Protein AF-A0A7X6F590-F1 (afdb_monomer)

InterPro domains:
  IPR016071 Staphylococcal nuclease (SNase-like), OB-fold [PF00565] (45-150)
  IPR016071 Staphylococcal nuclease (SNase-like), OB-fold [PS50830] (33-151)
  IPR016071 Staphylococcal nuclease (SNase-like), OB-fold [SM00318] (25-151)
  IPR035437 SNase-like, OB-fold superfamily [G3DSA:2.40.50.90] (25-152)
  IPR035437 SNase-like, OB-fold superfamily [SSF50199] (32-152)

Secondary structure (DSSP, 8-state):
-PPP-PPPP----------------EEEE--EESSSSEEEETTEEEEETTEEPPPTT--EE-TT--EE-HHHHHHHHHHHHHHTS--EEEEEEEE-TTSPEEEEEEETTS-BHHHHHHHTTSSEE-HHHHTTTTHHHHHHHHHTT-GGGGSB---HHHHHHHHTTS----

Nearest PDB structures (foldseek):
  4qmg-assembly2_B  TM=7.110E-01  e=1.638E-05  Homo sapiens
  4qmg-assembly5_E  TM=7.077E-01  e=1.743E-05  Homo sapiens
  7knx-assembly4_D  TM=6.301E-01  e=3.045E-05  Homo sapiens
  8jx6-assembly1_A  TM=1.586E-01  e=6.499E+00  metagenome

Organism: NCBI:txid396

Foldseek 3Di:
DDDDDDDDDDPPDDPDDDDDPDDQDKQFFAWDFPWLQWIDGPNAIEGEFQWAFAAQQFWAAAPVRDIDRLGVVSSVVLNVVCVVADDKIWGFDDADPVRHTYTFIAGPVRHTSRLVCQLQVRIPRNCVGCVCVNVVSNVNNCVVCGRRNRHGGDHNQVVVCVVVVHDGPD

Radius of gyration: 24.82 Å; Cα contacts (8 Å, |Δi|>4): 330; chains: 1; bounding box: 78×55×74 Å

Solvent-accessible surface area (backbone atoms only — not comparable to full-atom values): 9383 Å² total; per-residue (Å²): 139,88,84,83,86,80,85,80,82,84,78,81,79,78,82,75,82,77,79,77,78,83,74,72,61,70,48,73,33,70,68,45,67,78,39,34,48,30,35,31,43,92,91,42,47,32,36,44,47,33,49,46,24,40,45,66,84,37,69,28,26,38,75,85,65,48,77,43,53,49,5,47,51,18,21,51,51,51,41,57,59,52,69,78,35,68,44,33,40,26,47,51,78,50,67,47,100,83,74,28,34,27,20,54,38,27,31,60,83,66,51,46,50,53,55,48,33,16,37,49,17,33,23,43,55,32,44,92,71,34,73,50,76,36,47,68,31,35,54,52,6,50,78,64,37,22,59,59,44,34,39,48,68,74,56,41,49,45,50,55,13,64,77,65,76,46,81,62,80,110

Sequence (170 aa):
MLERFGLLPFFLISLGSTSIPAETQQLLGRASVVDGDTIEIGGRRIRLNGVDAPESWQVCQDGARKPYRCGKEAAFALDDFLSKSRPTSCKAHDTDRYGRVVADCTRADGTSVNSWLVRHGWAIDWVRYSKGAFKADQIAAKSAHAGIWRGTFELPCQARASKSKRKSAC

pLDDT: mean 91.37, std 14.18, range [43.22, 98.94]

Mean predicted aligned error: 7.77 Å

Structure (mmCIF, N/CA/C/O backbone):
data_AF-A0A7X6F590-F1
#
_entry.id   AF-A0A7X6F590-F1
#
loop_
_atom_site.group_PDB
_atom_site.id
_atom_site.type_symbol
_atom_site.label_atom_id
_atom_site.label_alt_id
_atom_site.label_comp_id
_atom_site.label_asym_id
_atom_site.label_entity_id
_atom_site.label_seq_id
_atom_site.pdbx_PDB_ins_code
_atom_site.Cartn_x
_atom_site.Cartn_y
_atom_site.Cartn_z
_atom_site.occupancy
_atom_site.B_iso_or_equiv
_atom_site.auth_seq_id
_atom_site.auth_comp_id
_atom_site.auth_asym_id
_atom_site.auth_atom_id
_atom_site.pdbx_PDB_model_num
ATOM 1 N N . MET A 1 1 ? -62.951 42.855 52.639 1.00 43.59 1 MET A N 1
ATOM 2 C CA . MET A 1 1 ? -62.440 41.485 52.431 1.00 43.59 1 MET A CA 1
ATOM 3 C C . MET A 1 1 ? -61.485 41.576 51.243 1.00 43.59 1 MET A C 1
ATOM 5 O O . MET A 1 1 ? -61.953 41.781 50.133 1.00 43.59 1 MET A O 1
ATOM 9 N N . LEU A 1 2 ? -60.173 41.677 51.503 1.00 43.22 2 LEU A N 1
ATOM 10 C CA . LEU A 1 2 ? -59.122 41.837 50.485 1.00 43.22 2 LEU A CA 1
ATOM 11 C C . LEU A 1 2 ? -58.580 40.449 50.122 1.00 43.22 2 LEU A C 1
ATOM 13 O O . LEU A 1 2 ? -57.960 39.821 50.975 1.00 43.22 2 LEU A O 1
ATOM 17 N N . GLU A 1 3 ? -58.750 40.011 48.877 1.00 44.09 3 GLU A N 1
ATOM 18 C CA . GLU A 1 3 ? -58.182 38.750 48.384 1.00 44.09 3 GLU A CA 1
ATOM 19 C C . GLU A 1 3 ? -56.917 39.038 47.558 1.00 44.09 3 GLU A C 1
ATOM 21 O O . GLU A 1 3 ? -56.929 39.795 46.586 1.00 44.09 3 GLU A O 1
ATOM 26 N N . ARG A 1 4 ? -55.791 38.476 48.011 1.00 53.31 4 ARG A N 1
ATOM 27 C CA . ARG A 1 4 ? -54.443 38.644 47.452 1.00 53.31 4 ARG A CA 1
ATOM 28 C C . ARG A 1 4 ? -54.258 37.753 46.217 1.00 53.31 4 ARG A C 1
ATOM 30 O O . ARG A 1 4 ? -54.304 36.534 46.336 1.00 53.31 4 ARG A O 1
ATOM 37 N N . PHE A 1 5 ? -53.946 38.341 45.063 1.00 55.25 5 PHE A N 1
ATOM 38 C CA . PHE A 1 5 ? -53.478 37.603 43.883 1.00 55.25 5 PHE A CA 1
ATOM 39 C C . PHE A 1 5 ? -51.982 37.272 44.017 1.00 55.25 5 PHE A C 1
ATOM 41 O O . PHE A 1 5 ? -51.133 38.162 43.980 1.00 55.25 5 PHE A O 1
ATOM 48 N N . GLY A 1 6 ? -51.660 35.989 44.196 1.00 51.25 6 GLY A N 1
ATOM 49 C CA . GLY A 1 6 ? -50.289 35.477 44.195 1.00 51.25 6 GLY A CA 1
ATOM 50 C C . GLY A 1 6 ? -49.766 35.265 42.771 1.00 51.25 6 GLY A C 1
ATOM 51 O O . GLY A 1 6 ? -50.350 34.506 42.003 1.00 51.25 6 GLY A O 1
ATOM 52 N N . LEU A 1 7 ? -48.654 35.919 42.426 1.00 56.56 7 LEU A N 1
ATOM 53 C CA . LEU A 1 7 ? -47.884 35.642 41.211 1.00 56.56 7 LEU A CA 1
ATOM 54 C C . LEU A 1 7 ? -46.995 34.407 41.431 1.00 56.56 7 LEU A C 1
ATOM 56 O O . LEU A 1 7 ? -46.085 34.438 42.258 1.00 56.56 7 LEU A O 1
ATOM 60 N N . LEU A 1 8 ? -47.237 33.335 40.674 1.00 55.53 8 LEU A N 1
ATOM 61 C CA . LEU A 1 8 ? -46.320 32.196 40.559 1.00 55.53 8 LEU A CA 1
ATOM 62 C C . LEU A 1 8 ? -45.219 32.510 39.526 1.00 55.53 8 LEU A C 1
ATOM 64 O O . LEU A 1 8 ? -45.543 32.951 38.421 1.00 55.53 8 LEU A O 1
ATOM 68 N N . PRO A 1 9 ? -43.930 32.273 39.833 1.00 56.09 9 PRO A N 1
ATOM 69 C CA . PRO A 1 9 ? -42.845 32.502 38.888 1.00 56.09 9 PRO A CA 1
ATOM 70 C C . PRO A 1 9 ? -42.811 31.391 37.830 1.00 56.09 9 PRO A C 1
ATOM 72 O O . PRO A 1 9 ? -42.681 30.208 38.143 1.00 56.09 9 PRO A O 1
ATOM 75 N N . PHE A 1 10 ? -42.909 31.784 36.560 1.00 57.25 10 PHE A N 1
ATOM 76 C CA . PHE A 1 10 ? -42.709 30.913 35.403 1.00 57.25 10 PHE A CA 1
ATOM 77 C C . PHE A 1 10 ? -41.224 30.512 35.336 1.00 57.25 10 PHE A C 1
ATOM 79 O O . PHE A 1 10 ? -40.375 31.294 34.908 1.00 57.25 10 PHE A O 1
ATOM 86 N N . PHE A 1 11 ? -40.885 29.309 35.801 1.00 57.94 11 PHE A N 1
ATOM 87 C CA . PHE A 1 11 ? -39.537 28.757 35.661 1.00 57.94 11 PHE A CA 1
ATOM 88 C C . PHE A 1 11 ? -39.339 28.309 34.204 1.00 57.94 11 PHE A C 1
ATOM 90 O O . PHE A 1 11 ? -39.862 27.281 33.776 1.00 57.94 11 PHE A O 1
ATOM 97 N N . LEU A 1 12 ? -38.611 29.107 33.420 1.00 61.91 12 LEU A N 1
ATOM 98 C CA . LEU A 1 12 ? -38.174 28.757 32.068 1.00 61.91 12 LEU A CA 1
ATOM 99 C C . LEU A 1 12 ? -37.157 27.609 32.149 1.00 61.91 12 LEU A C 1
ATOM 101 O O . LEU A 1 12 ? -35.982 27.822 32.447 1.00 61.91 12 LEU A O 1
ATOM 105 N N . ILE A 1 13 ? -37.609 26.381 31.894 1.00 63.38 13 ILE A N 1
ATOM 106 C CA . ILE A 1 13 ? -36.736 25.214 31.750 1.00 63.38 13 ILE A CA 1
ATOM 107 C C . ILE A 1 13 ? -36.017 25.342 30.401 1.00 63.38 13 ILE A C 1
ATOM 109 O O . ILE A 1 13 ? -36.590 25.092 29.343 1.00 63.38 13 ILE A O 1
ATOM 113 N N . SER A 1 14 ? -34.758 25.778 30.442 1.00 62.94 14 SER A N 1
ATOM 114 C CA . SER A 1 14 ? -33.854 25.791 29.291 1.00 62.94 14 SER A CA 1
ATOM 115 C C . SER A 1 14 ? -33.547 24.350 28.862 1.00 62.94 14 SER A C 1
ATOM 117 O O . SER A 1 14 ? -32.820 23.634 29.554 1.00 62.94 14 SER A O 1
ATOM 119 N N . LEU A 1 15 ? -34.106 23.908 27.728 1.00 63.56 15 LEU A N 1
ATOM 120 C CA . LEU A 1 15 ? -33.688 22.671 27.064 1.00 63.56 15 LEU A CA 1
ATOM 121 C C . LEU A 1 15 ? -32.303 22.888 26.439 1.00 63.56 15 LEU A C 1
ATOM 123 O O . LEU A 1 15 ? -32.172 23.321 25.293 1.00 63.56 15 LEU A O 1
ATOM 127 N N . GLY A 1 16 ? -31.256 22.588 27.204 1.00 60.91 16 GLY A N 1
ATOM 128 C CA . GLY A 1 16 ? -29.894 22.518 26.688 1.00 60.91 16 GLY A CA 1
ATOM 129 C C . GLY A 1 16 ? -29.778 21.402 25.650 1.00 60.91 16 GLY A C 1
ATOM 130 O O . GLY A 1 16 ? -29.925 20.226 25.974 1.00 60.91 16 GLY A O 1
ATOM 131 N N . SER A 1 17 ? -29.509 21.764 24.394 1.00 64.75 17 SER A N 1
ATOM 132 C CA . SER A 1 17 ? -29.173 20.804 23.339 1.00 64.75 17 SER A CA 1
ATOM 133 C C . SER A 1 17 ? -27.785 20.226 23.613 1.00 64.75 17 SER A C 1
ATOM 135 O O . SER A 1 17 ? -26.773 20.855 23.314 1.00 64.75 17 SER A O 1
ATOM 137 N N . THR A 1 18 ? -27.719 19.038 24.210 1.00 64.38 18 THR A N 1
ATOM 138 C CA . THR A 1 18 ? -26.459 18.306 24.366 1.00 64.38 18 THR A CA 1
ATOM 139 C C . THR A 1 18 ? -26.087 17.669 23.030 1.00 64.38 18 THR A C 1
ATOM 141 O O . THR A 1 18 ? -26.676 16.671 22.618 1.00 64.38 18 THR A O 1
ATOM 144 N N . SER A 1 19 ? -25.114 18.246 22.331 1.00 64.25 19 SER A N 1
ATOM 145 C CA . SER A 1 19 ? -24.506 17.635 21.149 1.00 64.25 19 SER A CA 1
ATOM 146 C C . SER A 1 19 ? -23.700 16.399 21.561 1.00 64.25 19 SER A C 1
ATOM 148 O O . SER A 1 19 ? -22.702 16.527 22.270 1.00 64.25 19 SER A O 1
ATOM 150 N N . ILE A 1 20 ? -24.129 15.211 21.124 1.00 67.62 20 ILE A N 1
ATOM 151 C CA . ILE A 1 20 ? -23.380 13.961 21.309 1.00 67.62 20 ILE A CA 1
ATOM 152 C C . ILE A 1 20 ? -22.113 14.040 20.439 1.00 67.62 20 ILE A C 1
ATOM 154 O O . ILE A 1 20 ? -22.241 14.217 19.224 1.00 67.62 20 ILE A O 1
ATOM 158 N N . PRO A 1 21 ? -20.896 13.938 21.006 1.00 59.25 21 PRO A N 1
ATOM 159 C CA . PRO A 1 21 ? -19.685 13.843 20.201 1.00 59.25 21 PRO A CA 1
ATOM 160 C C . PRO A 1 21 ? -19.755 12.635 19.261 1.00 59.25 21 PRO A C 1
ATOM 162 O O . PRO A 1 21 ? -20.057 11.519 19.681 1.00 59.25 21 PRO A O 1
ATOM 165 N N . ALA A 1 22 ? -19.476 12.866 17.977 1.00 58.81 22 ALA A N 1
ATOM 166 C CA . ALA A 1 22 ? -19.389 11.809 16.982 1.00 58.81 22 ALA A CA 1
ATOM 167 C C . ALA A 1 22 ? -18.213 10.884 17.326 1.00 58.81 22 ALA A C 1
ATOM 169 O O . ALA A 1 22 ? -17.046 11.238 17.145 1.00 58.81 22 ALA A O 1
ATOM 170 N N . GLU A 1 23 ? -18.520 9.701 17.850 1.00 58.88 23 GLU A N 1
ATOM 171 C CA . GLU A 1 23 ? -17.529 8.664 18.090 1.00 58.88 23 GLU A CA 1
ATOM 172 C C . GLU A 1 23 ? -16.934 8.239 16.743 1.00 58.88 23 GLU A C 1
ATOM 174 O O . GLU A 1 23 ? -17.648 7.866 15.807 1.00 58.88 23 GLU A O 1
ATOM 179 N N . THR A 1 24 ? -15.611 8.349 16.607 1.00 64.31 24 THR A N 1
ATOM 180 C CA . THR A 1 24 ? -14.921 7.872 15.408 1.00 64.31 24 THR A CA 1
ATOM 181 C C . THR A 1 24 ? -15.139 6.368 15.323 1.00 64.31 24 THR A C 1
ATOM 183 O O . THR A 1 24 ? -14.584 5.629 16.133 1.00 64.31 24 THR A O 1
ATOM 186 N N . GLN A 1 25 ? -15.947 5.912 14.363 1.00 76.56 25 GLN A N 1
ATOM 187 C CA . GLN A 1 25 ? -16.237 4.490 14.199 1.00 76.56 25 GLN A CA 1
ATOM 188 C C . GLN A 1 25 ? -14.935 3.719 13.951 1.00 76.56 25 GLN A C 1
ATOM 190 O O . GLN A 1 25 ? -14.367 3.772 12.858 1.00 76.56 25 GLN A O 1
ATOM 195 N N . GLN A 1 26 ? -14.464 3.002 14.972 1.00 87.81 26 GLN A N 1
ATOM 196 C CA . GLN A 1 26 ? -13.391 2.033 14.817 1.00 87.81 26 GLN A CA 1
ATOM 197 C C . GLN A 1 26 ? -13.954 0.759 14.196 1.00 87.81 26 GLN A C 1
ATOM 199 O O . GLN A 1 26 ? -14.912 0.164 14.687 1.00 87.81 26 GLN A O 1
ATOM 204 N N . LEU A 1 27 ? -13.343 0.349 13.093 1.00 95.88 27 LEU A N 1
ATOM 205 C CA . LEU A 1 27 ? -13.646 -0.891 12.398 1.00 95.88 27 LEU A CA 1
ATOM 206 C C . LEU A 1 27 ? -12.614 -1.929 12.805 1.00 95.88 27 LEU A C 1
ATOM 208 O O . LEU A 1 27 ? -11.440 -1.782 12.482 1.00 95.88 27 LEU A O 1
ATOM 212 N N . LEU A 1 28 ? -13.048 -2.970 13.507 1.00 97.38 28 LEU A N 1
ATOM 213 C CA . LEU A 1 28 ? -12.171 -4.013 14.020 1.00 97.38 28 LEU A CA 1
ATOM 214 C C . LEU A 1 28 ? -12.633 -5.376 13.516 1.00 97.38 28 LEU A C 1
ATOM 216 O O . LEU A 1 28 ? -13.802 -5.733 13.658 1.00 97.38 28 LEU A O 1
ATOM 220 N N . GLY A 1 29 ? -11.717 -6.162 12.960 1.00 97.62 29 GLY A N 1
ATOM 221 C CA . GLY A 1 29 ? -12.024 -7.542 12.611 1.00 97.62 29 GLY A CA 1
ATOM 222 C C . GLY A 1 29 ? -11.021 -8.182 11.669 1.00 97.62 29 GLY A C 1
ATOM 223 O O . GLY A 1 29 ? -9.914 -7.690 11.452 1.00 97.62 29 GLY A O 1
ATOM 224 N N . ARG A 1 30 ? -11.412 -9.328 11.111 1.00 98.00 30 ARG A N 1
ATOM 225 C CA . ARG A 1 30 ? -10.652 -9.973 10.043 1.00 98.00 30 ARG A CA 1
ATOM 226 C C . ARG A 1 30 ? -10.866 -9.191 8.750 1.00 98.00 30 ARG A C 1
ATOM 228 O O . ARG A 1 30 ? -11.988 -9.143 8.257 1.00 98.00 30 ARG A O 1
ATOM 235 N N . ALA A 1 31 ? -9.790 -8.630 8.214 1.00 98.38 31 ALA A N 1
ATOM 236 C CA . ALA A 1 31 ? -9.797 -8.019 6.896 1.00 98.38 31 ALA A CA 1
ATOM 237 C C . ALA A 1 31 ? -9.783 -9.092 5.795 1.00 98.38 31 ALA A C 1
ATOM 239 O O . ALA A 1 31 ? -9.009 -10.051 5.868 1.00 98.38 31 ALA A O 1
ATOM 240 N N . SER A 1 32 ? -10.627 -8.920 4.782 1.00 98.56 32 SER A N 1
ATOM 241 C CA . SER A 1 32 ? -10.500 -9.561 3.471 1.00 98.56 32 SER A CA 1
ATOM 242 C C . SER A 1 32 ? -10.024 -8.529 2.450 1.00 98.56 32 SER A C 1
ATOM 244 O O . SER A 1 32 ? -10.443 -7.374 2.484 1.00 98.56 32 SER A O 1
ATOM 246 N N . VAL A 1 33 ? -9.125 -8.920 1.551 1.00 98.69 33 VAL A N 1
ATOM 247 C CA . VAL A 1 33 ? -8.597 -8.011 0.525 1.00 98.69 33 VAL A CA 1
ATOM 248 C C . VAL A 1 33 ? -9.508 -8.004 -0.698 1.00 98.69 33 VAL A C 1
ATOM 250 O O . VAL A 1 33 ? -9.850 -9.061 -1.228 1.00 98.69 33 VAL A O 1
ATOM 253 N N . VAL A 1 34 ? -9.895 -6.808 -1.148 1.00 98.31 34 VAL A N 1
ATOM 254 C CA . VAL A 1 34 ? -10.685 -6.598 -2.371 1.00 98.31 34 VAL A CA 1
ATOM 255 C C . VAL A 1 34 ? -9.757 -6.275 -3.547 1.00 98.31 34 VAL A C 1
ATOM 257 O O . VAL A 1 34 ? -9.873 -6.884 -4.610 1.00 98.31 34 VAL A O 1
ATOM 260 N N . ASP A 1 35 ? -8.822 -5.344 -3.349 1.00 97.69 35 ASP A N 1
ATOM 261 C CA . ASP A 1 35 ? -7.752 -4.984 -4.288 1.00 97.69 35 ASP A CA 1
ATOM 262 C C . ASP A 1 35 ? -6.534 -4.400 -3.533 1.00 97.69 35 ASP A C 1
ATOM 264 O O . ASP A 1 35 ? -6.425 -4.552 -2.319 1.00 97.69 35 ASP A O 1
ATOM 268 N N . GLY A 1 36 ? -5.573 -3.798 -4.245 1.00 97.81 36 GLY A N 1
ATOM 269 C CA . GLY A 1 36 ? -4.285 -3.373 -3.681 1.00 97.81 36 GLY A CA 1
ATOM 270 C C . GLY A 1 36 ? -4.352 -2.270 -2.617 1.00 97.81 36 GLY A C 1
ATOM 271 O O . GLY A 1 36 ? -3.376 -2.091 -1.891 1.00 97.81 36 GLY A O 1
ATOM 272 N N . ASP A 1 37 ? -5.471 -1.548 -2.499 1.00 98.25 37 ASP A N 1
ATOM 273 C CA . ASP A 1 37 ? -5.682 -0.529 -1.462 1.00 98.25 37 ASP A CA 1
ATOM 274 C C . ASP A 1 37 ? -7.097 -0.532 -0.852 1.00 98.25 37 ASP A C 1
ATOM 276 O O . ASP A 1 37 ? -7.446 0.361 -0.073 1.00 98.25 37 ASP A O 1
ATOM 280 N N . THR A 1 38 ? -7.905 -1.552 -1.150 1.00 98.62 38 THR A N 1
ATOM 281 C CA . THR A 1 38 ? -9.244 -1.737 -0.589 1.00 98.62 38 THR A CA 1
ATOM 282 C C . THR A 1 38 ? -9.344 -3.068 0.153 1.00 98.62 38 THR A C 1
ATOM 284 O O . THR A 1 38 ? -9.088 -4.140 -0.400 1.00 98.62 38 THR A O 1
ATOM 287 N N . ILE A 1 39 ? -9.804 -3.006 1.401 1.00 98.75 39 ILE A N 1
ATOM 288 C CA . ILE A 1 39 ? -10.121 -4.169 2.239 1.00 98.75 39 ILE A CA 1
ATOM 289 C C . ILE A 1 39 ? -11.593 -4.142 2.656 1.00 98.75 39 ILE A C 1
ATOM 291 O O . ILE A 1 39 ? -12.279 -3.131 2.514 1.00 98.75 39 ILE A O 1
ATOM 295 N N . GLU A 1 40 ? -12.091 -5.242 3.199 1.00 98.56 40 GLU A N 1
ATOM 296 C CA . GLU A 1 40 ? -13.416 -5.329 3.800 1.00 98.56 40 GLU A CA 1
ATOM 297 C C . GLU A 1 40 ? -13.324 -5.911 5.213 1.00 98.56 40 GLU A C 1
ATOM 299 O O . GLU A 1 40 ? -12.612 -6.883 5.459 1.00 98.56 40 GLU A O 1
ATOM 304 N N . ILE A 1 41 ? -14.041 -5.294 6.155 1.00 98.50 41 ILE A N 1
ATOM 305 C CA . ILE A 1 41 ? -14.180 -5.771 7.535 1.00 98.50 41 ILE A CA 1
ATOM 306 C C . ILE A 1 41 ? -15.669 -5.779 7.868 1.00 98.50 41 ILE A C 1
ATOM 308 O O . ILE A 1 41 ? -16.323 -4.737 7.829 1.00 98.50 41 ILE A O 1
ATOM 312 N N . GLY A 1 42 ? -16.219 -6.957 8.177 1.00 95.56 42 GLY A N 1
ATOM 313 C CA . GLY A 1 42 ? -17.624 -7.096 8.579 1.00 95.56 42 GLY A CA 1
ATOM 314 C C . GLY A 1 42 ? -18.619 -6.560 7.540 1.00 95.56 42 GLY A C 1
ATOM 315 O O . GLY A 1 42 ? -19.558 -5.859 7.904 1.00 95.56 42 GLY A O 1
ATOM 316 N N . GLY A 1 43 ? -18.380 -6.816 6.248 1.00 95.94 43 GLY A N 1
ATOM 317 C CA . GLY A 1 43 ? -19.232 -6.343 5.149 1.00 95.94 43 GLY A CA 1
ATOM 318 C C . GLY A 1 43 ? -19.064 -4.862 4.787 1.00 95.94 43 GLY A C 1
ATOM 319 O O . GLY A 1 43 ? -19.728 -4.372 3.876 1.00 95.94 43 GLY A O 1
ATOM 320 N N . ARG A 1 44 ? -18.177 -4.126 5.469 1.00 97.50 44 ARG A N 1
ATOM 321 C CA . ARG A 1 44 ? -17.880 -2.722 5.162 1.00 97.50 44 ARG A CA 1
ATOM 322 C C . ARG A 1 44 ? -16.595 -2.617 4.357 1.00 97.50 44 ARG A C 1
ATOM 324 O O . ARG A 1 44 ? -15.525 -2.976 4.845 1.00 97.50 44 ARG A O 1
ATOM 331 N N . ARG A 1 45 ? -16.700 -2.077 3.141 1.00 98.31 45 ARG A N 1
ATOM 332 C CA . ARG A 1 45 ? -15.542 -1.772 2.292 1.00 98.31 45 ARG A CA 1
ATOM 333 C C . ARG A 1 45 ? -14.807 -0.539 2.797 1.00 98.31 45 ARG A C 1
ATOM 335 O O . ARG A 1 45 ? -15.415 0.502 3.050 1.00 98.31 45 ARG A O 1
ATOM 342 N N . ILE A 1 46 ? -13.493 -0.666 2.883 1.00 98.69 46 ILE A N 1
ATOM 343 C CA . ILE A 1 46 ? -12.571 0.329 3.406 1.00 98.69 46 ILE A CA 1
ATOM 344 C C . ILE A 1 46 ? -11.510 0.579 2.340 1.00 98.69 46 ILE A C 1
ATOM 346 O O . ILE A 1 46 ? -10.765 -0.328 1.982 1.00 98.69 46 ILE A O 1
ATOM 350 N N . ARG A 1 47 ? -11.434 1.812 1.848 1.00 98.38 47 ARG A N 1
ATOM 351 C CA . ARG A 1 47 ? -10.305 2.298 1.062 1.00 98.38 47 ARG A CA 1
ATOM 352 C C . ARG A 1 47 ? -9.243 2.836 2.011 1.00 98.38 47 ARG A C 1
ATOM 354 O O . ARG A 1 47 ? -9.528 3.690 2.854 1.00 98.38 47 ARG A O 1
ATOM 361 N N . LEU A 1 48 ? -8.016 2.369 1.844 1.00 98.56 48 LEU A N 1
ATOM 362 C CA . LEU A 1 48 ? -6.884 2.828 2.629 1.00 98.56 48 LEU A CA 1
ATOM 363 C C . LEU A 1 48 ? -6.585 4.292 2.294 1.00 98.56 48 LEU A C 1
ATOM 365 O O . LEU A 1 48 ? -6.471 4.707 1.140 1.00 98.56 48 LEU A O 1
ATOM 369 N N . ASN A 1 49 ? -6.535 5.109 3.336 1.00 98.38 49 ASN A N 1
ATOM 370 C CA . ASN A 1 49 ? -6.314 6.537 3.232 1.00 98.38 49 ASN A CA 1
ATOM 371 C C . ASN A 1 49 ? -4.893 6.874 2.742 1.00 98.38 49 ASN A C 1
ATOM 373 O O . ASN A 1 49 ? -3.910 6.251 3.142 1.00 98.38 49 ASN A O 1
ATOM 377 N N . GLY A 1 50 ? -4.786 7.896 1.889 1.00 97.69 50 GLY A N 1
ATOM 378 C CA . GLY A 1 50 ? -3.509 8.487 1.470 1.00 97.69 50 GLY A CA 1
ATOM 379 C C . GLY A 1 50 ? -2.587 7.610 0.611 1.00 97.69 50 GLY A C 1
ATOM 380 O O . GLY A 1 50 ? -1.502 8.062 0.254 1.00 97.69 50 GLY A O 1
ATOM 381 N N . VAL A 1 51 ? -2.999 6.400 0.243 1.00 98.62 51 VAL A N 1
ATOM 382 C CA . VAL A 1 51 ? -2.237 5.504 -0.637 1.00 98.62 51 VAL A CA 1
ATOM 383 C C . VAL A 1 51 ? -3.007 5.255 -1.932 1.00 98.62 51 VAL A C 1
ATOM 385 O O . VAL A 1 51 ? -4.228 5.410 -1.964 1.00 98.62 51 VAL A O 1
ATOM 388 N N . ASP A 1 52 ? -2.290 4.925 -3.002 1.00 98.25 52 ASP A N 1
ATOM 389 C CA . ASP A 1 52 ? -2.868 4.565 -4.306 1.00 98.25 52 ASP A CA 1
ATO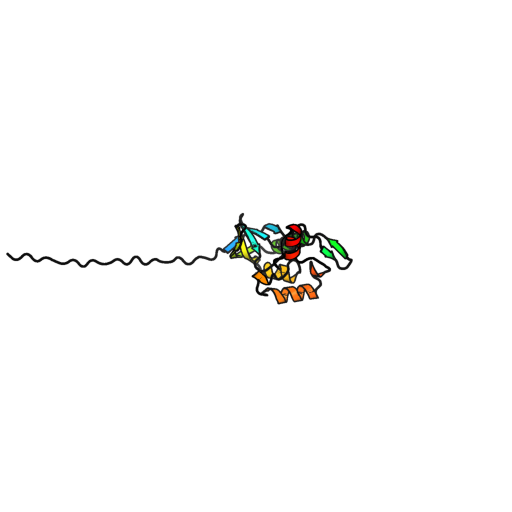M 390 C C . ASP A 1 52 ? -2.114 3.342 -4.836 1.00 98.25 52 ASP A C 1
ATOM 392 O O . ASP A 1 52 ? -0.915 3.415 -5.131 1.00 98.25 52 ASP A O 1
ATOM 396 N N . ALA A 1 53 ? -2.778 2.191 -4.874 1.00 98.56 53 ALA A N 1
ATOM 397 C CA . ALA A 1 53 ? -2.190 0.955 -5.379 1.00 98.56 53 ALA A CA 1
ATOM 398 C C . ALA A 1 53 ? -2.443 0.798 -6.886 1.00 98.56 53 ALA A C 1
ATOM 400 O O . ALA A 1 53 ? -3.421 1.330 -7.411 1.00 98.56 53 ALA A O 1
ATOM 401 N N . PRO A 1 54 ? -1.597 0.052 -7.624 1.00 98.44 54 PRO A N 1
ATOM 402 C CA . PRO A 1 54 ? -1.903 -0.291 -9.004 1.00 98.44 54 PRO A CA 1
ATOM 403 C C . PRO A 1 54 ? -3.240 -1.020 -9.094 1.00 98.44 54 PRO A C 1
ATOM 405 O O . PRO A 1 54 ? -3.530 -1.938 -8.323 1.00 98.44 54 PRO A O 1
ATOM 408 N N . GLU A 1 55 ? -4.031 -0.651 -10.090 1.00 97.19 55 GLU A N 1
ATOM 409 C CA . GLU A 1 55 ? -5.344 -1.245 -10.297 1.00 97.19 55 GLU A CA 1
ATOM 410 C C . GLU A 1 55 ? -5.227 -2.752 -10.576 1.00 97.19 55 GLU A C 1
ATOM 412 O O . GLU A 1 55 ? -4.289 -3.200 -11.233 1.00 97.19 55 GLU A O 1
ATOM 417 N N . SER A 1 56 ? -6.207 -3.563 -10.172 1.00 95.38 56 SER A N 1
ATOM 418 C CA . SER A 1 56 ? -6.164 -5.038 -10.311 1.00 95.38 56 SER A CA 1
ATOM 419 C C . SER A 1 56 ? -5.944 -5.561 -11.749 1.00 95.38 56 SER A C 1
ATOM 421 O O . SER A 1 56 ? -5.496 -6.697 -11.975 1.00 95.38 56 SER A O 1
ATOM 423 N N . TRP A 1 57 ? -6.263 -4.734 -12.744 1.00 95.62 57 TRP A N 1
ATOM 424 C CA . TRP A 1 57 ? -6.070 -4.988 -14.172 1.00 95.62 57 TRP A CA 1
ATOM 425 C C . TRP A 1 57 ? -4.761 -4.410 -14.729 1.00 95.62 57 TRP A C 1
ATOM 427 O O . TRP A 1 57 ? -4.414 -4.711 -15.869 1.00 95.62 57 TRP A O 1
ATOM 437 N N . GLN A 1 58 ? -4.051 -3.584 -13.963 1.00 97.75 58 GLN A N 1
ATOM 438 C CA . GLN A 1 58 ? -2.835 -2.911 -14.394 1.00 97.75 58 GLN A CA 1
ATOM 439 C C . GLN A 1 58 ? -1.689 -3.911 -14.580 1.00 97.75 58 GLN A C 1
ATOM 441 O O . GLN A 1 58 ? -1.480 -4.829 -13.777 1.00 97.75 58 GLN A O 1
ATOM 446 N N . VAL A 1 59 ? -0.945 -3.707 -15.666 1.00 98.06 59 VAL A N 1
ATOM 447 C CA . VAL A 1 59 ? 0.269 -4.447 -16.008 1.00 98.06 59 VAL A CA 1
ATOM 448 C C . VAL A 1 59 ? 1.445 -3.482 -15.923 1.00 98.06 59 VAL A C 1
ATOM 450 O O . VAL A 1 59 ? 1.378 -2.372 -16.444 1.00 98.06 59 VAL A O 1
ATOM 453 N N . CYS A 1 60 ? 2.510 -3.914 -15.260 1.00 98.38 60 CYS A N 1
ATOM 454 C CA . CYS A 1 60 ? 3.760 -3.178 -15.111 1.00 98.38 60 CYS A CA 1
ATOM 455 C C . CYS A 1 60 ? 4.897 -3.970 -15.768 1.00 98.38 60 CYS A C 1
ATOM 457 O O . CYS A 1 60 ? 4.710 -5.136 -16.118 1.00 98.38 60 CYS A O 1
ATOM 459 N N . GLN A 1 61 ? 6.069 -3.359 -15.926 1.00 98.56 61 GLN A N 1
ATOM 460 C CA . GLN A 1 61 ? 7.272 -4.031 -16.419 1.00 98.56 61 GLN A CA 1
ATOM 461 C C . GLN A 1 61 ? 8.302 -4.142 -15.298 1.00 98.56 61 GLN A C 1
ATOM 463 O O . GLN A 1 61 ? 8.488 -3.200 -14.531 1.00 98.56 61 GLN A O 1
ATOM 468 N N . ASP A 1 62 ? 8.945 -5.298 -15.162 1.00 97.88 62 ASP A N 1
ATOM 469 C CA . ASP A 1 62 ? 10.040 -5.484 -14.204 1.00 97.88 62 ASP A CA 1
ATOM 470 C C . ASP A 1 62 ? 11.377 -4.945 -14.749 1.00 97.88 62 ASP A C 1
ATOM 472 O O . ASP A 1 62 ? 11.437 -4.365 -15.837 1.00 97.88 62 ASP A O 1
ATOM 476 N N . GLY A 1 63 ? 12.468 -5.131 -14.000 1.00 96.12 63 GLY A N 1
ATOM 477 C CA . GLY A 1 63 ? 13.805 -4.680 -14.400 1.00 96.12 63 GLY A CA 1
ATOM 478 C C . GLY A 1 63 ? 14.330 -5.327 -15.690 1.00 96.12 63 GLY A C 1
ATOM 479 O O . GLY A 1 63 ? 15.190 -4.754 -16.353 1.00 96.12 63 GLY A O 1
ATOM 480 N N . ALA A 1 64 ? 13.779 -6.475 -16.096 1.00 97.31 64 ALA A N 1
ATOM 481 C CA . ALA A 1 64 ? 14.074 -7.136 -17.366 1.00 97.31 64 ALA A CA 1
ATOM 482 C C . ALA A 1 64 ? 13.090 -6.737 -18.486 1.00 97.31 64 ALA A C 1
ATOM 484 O O . ALA A 1 64 ? 13.114 -7.323 -19.570 1.00 97.31 64 ALA A O 1
ATOM 485 N N . ARG A 1 65 ? 12.231 -5.736 -18.244 1.00 97.06 65 ARG A N 1
ATOM 486 C CA . ARG A 1 65 ? 11.126 -5.297 -19.113 1.00 97.06 65 ARG A CA 1
ATOM 487 C C . ARG A 1 65 ? 10.058 -6.368 -19.352 1.00 97.06 65 ARG A C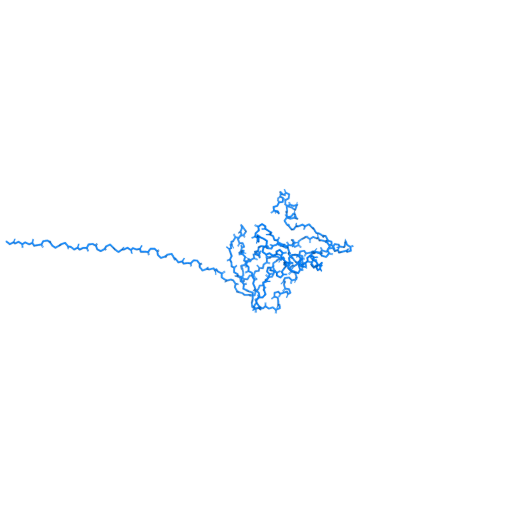 1
ATOM 489 O O . ARG A 1 65 ? 9.278 -6.266 -20.301 1.00 97.06 65 ARG A O 1
ATOM 496 N N . LYS A 1 66 ? 9.984 -7.389 -18.498 1.00 98.25 66 LYS A N 1
ATOM 497 C CA . LYS A 1 66 ? 8.959 -8.427 -18.596 1.00 98.25 66 LYS A CA 1
ATOM 498 C C . LYS A 1 66 ? 7.650 -7.919 -17.980 1.00 98.25 66 LYS A C 1
ATOM 500 O O . LYS A 1 66 ? 7.672 -7.364 -16.878 1.00 98.25 66 LYS A O 1
ATOM 505 N N . PRO A 1 67 ? 6.500 -8.101 -18.656 1.00 98.31 67 PRO A N 1
ATOM 506 C CA . PRO A 1 67 ? 5.216 -7.683 -18.116 1.00 98.31 67 PRO A CA 1
ATOM 507 C C . PRO A 1 67 ? 4.780 -8.570 -16.942 1.00 98.31 67 PRO A C 1
ATOM 509 O O . PRO A 1 67 ? 4.909 -9.795 -16.996 1.00 98.3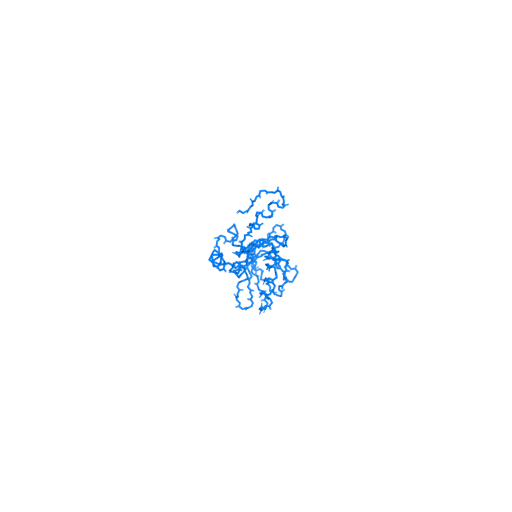1 67 PRO A O 1
ATOM 512 N N . TYR A 1 68 ? 4.194 -7.959 -15.913 1.00 98.44 68 TYR A N 1
ATOM 513 C CA . TYR A 1 68 ? 3.579 -8.654 -14.779 1.00 98.44 68 TYR A CA 1
ATOM 514 C C . TYR A 1 68 ? 2.344 -7.905 -14.257 1.00 98.44 68 TYR A C 1
ATOM 516 O O . TYR A 1 68 ? 2.186 -6.699 -14.456 1.00 98.44 68 TYR A O 1
ATOM 524 N N . ARG A 1 69 ? 1.436 -8.622 -13.581 1.00 98.00 69 ARG A N 1
ATOM 525 C CA . ARG A 1 69 ? 0.166 -8.070 -13.074 1.00 98.00 69 ARG A CA 1
ATOM 526 C C . ARG A 1 69 ? 0.364 -7.386 -11.721 1.00 98.00 69 ARG A C 1
ATOM 528 O O . ARG A 1 69 ? -0.073 -7.906 -10.697 1.00 98.00 69 ARG A O 1
ATOM 535 N N . CYS A 1 70 ? 1.005 -6.222 -11.726 1.00 98.50 70 CYS A N 1
ATOM 536 C CA . CYS A 1 70 ? 1.362 -5.483 -10.513 1.00 98.50 70 CYS A CA 1
ATOM 537 C C . CYS A 1 70 ? 0.194 -5.232 -9.553 1.00 98.50 70 CYS A C 1
ATOM 539 O O . CYS A 1 70 ? 0.375 -5.416 -8.356 1.00 98.50 70 CYS A O 1
ATOM 541 N N . GLY A 1 71 ? -1.008 -4.898 -10.035 1.00 98.25 71 GLY A N 1
ATOM 542 C CA . GLY A 1 71 ? -2.146 -4.699 -9.125 1.00 98.25 71 GLY A CA 1
ATOM 543 C C . GLY A 1 71 ? -2.639 -5.983 -8.463 1.00 98.25 71 GLY A C 1
ATOM 544 O O . GLY A 1 71 ? -3.063 -5.974 -7.311 1.00 98.25 71 GLY A O 1
ATOM 545 N N . LYS A 1 72 ? -2.526 -7.122 -9.160 1.00 98.50 72 LYS A N 1
ATOM 546 C CA . LYS A 1 72 ? -2.826 -8.435 -8.573 1.00 98.50 72 LYS A CA 1
ATOM 547 C C . LYS A 1 72 ? -1.779 -8.817 -7.524 1.00 98.50 72 LYS A C 1
ATOM 549 O O . LYS A 1 72 ? -2.140 -9.319 -6.467 1.00 98.50 72 LYS A O 1
ATOM 554 N N . GLU A 1 73 ? -0.503 -8.568 -7.807 1.00 98.75 73 GLU A N 1
ATOM 555 C CA . GLU A 1 73 ? 0.576 -8.818 -6.845 1.00 98.75 73 GLU A CA 1
ATOM 556 C C . GLU A 1 73 ? 0.473 -7.923 -5.605 1.00 98.75 73 GLU A C 1
ATOM 558 O O . G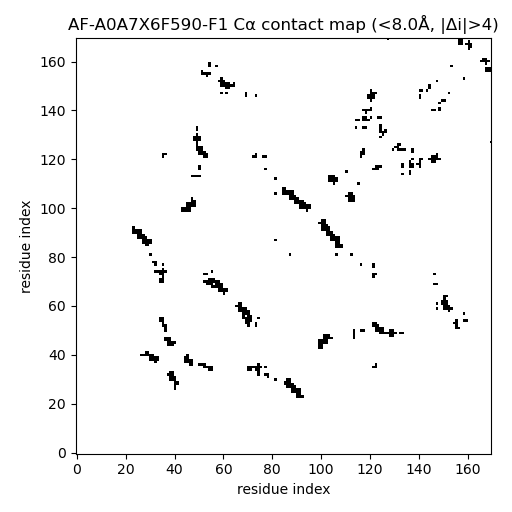LU A 1 73 ? 0.654 -8.427 -4.503 1.00 98.75 73 GLU A O 1
ATOM 563 N N . ALA A 1 74 ? 0.097 -6.648 -5.756 1.00 98.81 74 ALA A N 1
ATOM 564 C CA . ALA A 1 74 ? -0.142 -5.747 -4.627 1.00 98.81 74 ALA A CA 1
ATOM 565 C C . ALA A 1 74 ? -1.262 -6.259 -3.702 1.00 98.81 74 ALA A C 1
ATOM 567 O O . ALA A 1 74 ? -1.075 -6.321 -2.489 1.00 98.81 74 ALA A O 1
ATOM 568 N N . ALA A 1 75 ? -2.390 -6.703 -4.269 1.00 98.88 75 ALA A N 1
ATOM 569 C CA . ALA A 1 75 ? -3.475 -7.323 -3.502 1.00 98.88 75 ALA A CA 1
ATOM 570 C C . ALA A 1 75 ? -3.021 -8.594 -2.762 1.00 98.88 75 ALA A C 1
ATOM 572 O O . ALA A 1 75 ? -3.342 -8.776 -1.590 1.00 98.88 75 ALA A O 1
ATOM 573 N N . PHE A 1 76 ? -2.247 -9.467 -3.413 1.00 98.81 76 PHE A N 1
ATOM 574 C CA . PHE A 1 76 ? -1.723 -10.671 -2.760 1.00 98.81 76 PHE A CA 1
ATOM 575 C C . PHE A 1 76 ? -0.721 -10.363 -1.652 1.00 98.81 76 PHE A C 1
ATOM 577 O O . PHE A 1 76 ? -0.753 -11.008 -0.607 1.00 98.81 76 PHE A O 1
ATOM 584 N N . ALA A 1 77 ? 0.139 -9.367 -1.851 1.00 98.88 77 ALA A N 1
ATOM 585 C CA . ALA A 1 77 ? 1.068 -8.934 -0.824 1.00 98.88 77 ALA A CA 1
ATOM 586 C C . ALA A 1 77 ? 0.326 -8.358 0.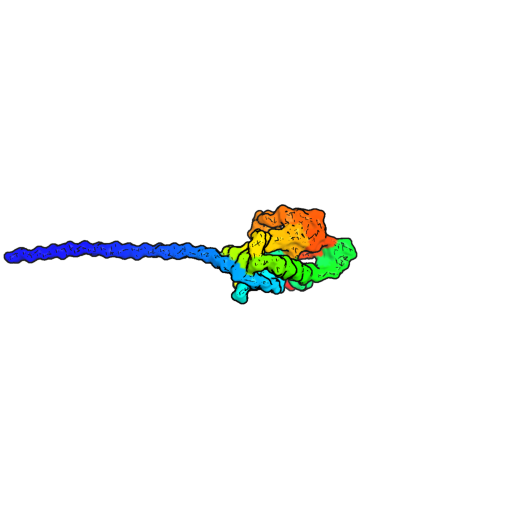392 1.00 98.88 77 ALA A C 1
ATOM 588 O O . ALA A 1 77 ? 0.683 -8.665 1.529 1.00 98.88 77 ALA A O 1
ATOM 589 N N . LEU A 1 78 ? -0.732 -7.573 0.161 1.00 98.88 78 LEU A N 1
ATOM 590 C CA . LEU A 1 78 ? -1.591 -7.055 1.223 1.00 98.88 78 LEU A CA 1
ATOM 591 C C . LEU A 1 78 ? -2.286 -8.184 1.999 1.00 98.88 78 LEU A C 1
ATOM 593 O O . LEU A 1 78 ? -2.309 -8.148 3.229 1.00 98.88 78 LEU A O 1
ATOM 597 N N . ASP A 1 79 ? -2.813 -9.196 1.306 1.00 98.88 79 ASP A N 1
ATOM 598 C CA . ASP A 1 79 ? -3.470 -10.343 1.946 1.00 98.88 79 ASP A CA 1
ATOM 599 C C . ASP A 1 79 ? -2.487 -11.142 2.812 1.00 98.88 79 ASP A C 1
ATOM 601 O O . ASP A 1 79 ? -2.759 -11.384 3.993 1.00 98.88 79 ASP A O 1
ATOM 605 N N . ASP A 1 80 ? -1.303 -11.464 2.275 1.00 98.81 80 ASP A N 1
ATOM 606 C CA . ASP A 1 80 ? -0.266 -12.165 3.035 1.00 98.81 80 ASP A CA 1
ATOM 607 C C . ASP A 1 80 ? 0.144 -11.358 4.275 1.00 98.81 80 ASP A C 1
ATOM 609 O O . ASP A 1 80 ? 0.156 -11.901 5.382 1.00 98.81 80 ASP A O 1
ATOM 613 N N . PHE A 1 81 ? 0.373 -10.050 4.130 1.00 98.81 81 PHE A N 1
ATOM 614 C CA . PHE A 1 81 ? 0.734 -9.158 5.231 1.00 98.81 81 PHE A CA 1
ATOM 615 C C . PHE A 1 81 ? -0.325 -9.109 6.339 1.00 98.81 81 PHE A C 1
ATOM 617 O O . PHE A 1 81 ? 0.011 -9.234 7.523 1.00 98.81 81 PHE A O 1
ATOM 624 N N . LEU A 1 82 ? -1.602 -8.959 5.979 1.00 98.81 82 LEU A N 1
ATOM 625 C CA . LEU A 1 82 ? -2.716 -8.937 6.933 1.00 98.81 82 LEU A CA 1
ATOM 626 C C . LEU A 1 82 ? -2.956 -10.312 7.571 1.00 98.81 82 LEU A C 1
ATOM 628 O O . LEU A 1 82 ? -3.451 -10.401 8.695 1.00 98.81 82 LEU A O 1
ATOM 632 N N . SER A 1 83 ? -2.590 -11.405 6.895 1.00 98.56 83 SER A N 1
ATOM 633 C CA . SER A 1 83 ? -2.713 -12.754 7.454 1.00 98.56 83 SER A CA 1
ATOM 634 C C . SER A 1 83 ? -1.770 -13.010 8.634 1.00 98.56 83 SER A C 1
ATOM 636 O O . SER A 1 83 ? -2.113 -13.809 9.506 1.00 98.56 83 SER A O 1
ATOM 638 N N . LYS A 1 84 ? -0.616 -12.324 8.694 1.00 98.62 84 LYS A N 1
ATOM 639 C CA . LYS A 1 84 ? 0.412 -12.564 9.725 1.00 98.62 84 LYS A CA 1
ATOM 640 C C . LYS A 1 84 ? 0.060 -12.013 11.106 1.00 98.62 84 LYS A C 1
ATOM 642 O O . LYS A 1 84 ? 0.632 -12.472 12.087 1.00 98.62 84 LYS A O 1
ATOM 647 N N . SER A 1 85 ? -0.838 -11.032 11.202 1.00 98.44 85 SER A N 1
ATOM 648 C CA . SER A 1 85 ? -1.226 -10.432 12.483 1.00 98.44 85 SER A CA 1
ATOM 649 C C . SER A 1 85 ? -2.649 -9.880 12.421 1.00 98.44 85 SER A C 1
ATOM 651 O O . SER A 1 85 ? -2.975 -9.063 11.560 1.00 98.44 85 SER A O 1
ATOM 653 N N . ARG A 1 86 ? -3.507 -10.360 13.329 1.00 97.06 86 ARG A N 1
ATOM 654 C CA . ARG A 1 86 ? -4.956 -10.109 13.364 1.00 97.06 86 ARG A CA 1
ATOM 655 C C . ARG A 1 86 ? -5.424 -9.796 14.792 1.00 97.06 86 ARG A C 1
ATOM 657 O O . ARG A 1 86 ? -4.809 -10.307 15.726 1.00 97.06 86 ARG A O 1
ATOM 664 N N . PRO A 1 87 ? -6.543 -9.065 14.970 1.00 97.88 87 PRO A N 1
ATOM 665 C CA . PRO A 1 87 ? -7.374 -8.433 13.934 1.00 97.88 87 PRO A CA 1
ATOM 666 C C . PRO A 1 87 ? -6.723 -7.187 13.314 1.00 97.88 87 PRO A C 1
ATOM 668 O O . PRO A 1 87 ? -5.705 -6.692 13.791 1.00 97.88 87 PRO A O 1
ATOM 671 N N . THR A 1 88 ? -7.323 -6.681 12.240 1.00 98.62 88 THR A N 1
ATOM 672 C CA . THR A 1 88 ? -7.025 -5.353 11.697 1.00 98.62 88 THR A CA 1
ATOM 673 C C . THR A 1 88 ? -7.960 -4.342 12.350 1.00 98.62 88 THR A C 1
ATOM 675 O O . THR A 1 88 ? -9.164 -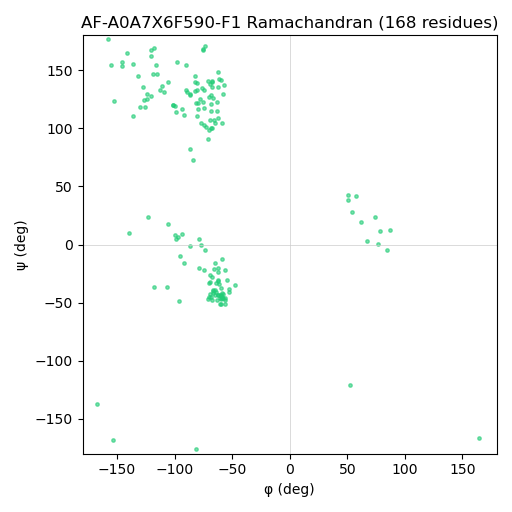4.590 12.433 1.00 98.62 88 THR A O 1
ATOM 678 N N . SER A 1 89 ? -7.408 -3.221 12.808 1.00 98.38 89 SER A N 1
ATOM 679 C CA . SER A 1 89 ? -8.154 -2.070 13.316 1.00 98.38 89 SER A CA 1
ATOM 680 C C . SER A 1 89 ? -8.038 -0.920 12.326 1.00 98.38 89 SER A C 1
ATOM 682 O O . SER A 1 89 ? -6.941 -0.608 11.874 1.00 98.38 89 SER A O 1
ATOM 684 N N . CYS A 1 90 ? -9.151 -0.292 11.972 1.00 98.44 90 CYS A N 1
ATOM 685 C CA . CYS A 1 90 ? -9.193 0.826 11.043 1.00 98.44 90 CYS A CA 1
ATOM 686 C C . CYS A 1 90 ? -9.916 2.011 11.677 1.00 98.44 90 CYS A C 1
ATOM 688 O O . CYS A 1 90 ? -11.071 1.908 12.098 1.00 98.44 90 CYS A O 1
ATOM 690 N N . LYS A 1 91 ? -9.236 3.157 11.709 1.00 97.69 91 LYS A N 1
ATOM 691 C CA . LYS A 1 91 ? -9.792 4.431 12.159 1.00 97.69 91 LYS A CA 1
ATOM 692 C C . LYS A 1 91 ? -10.372 5.172 10.958 1.00 97.69 91 LYS A C 1
ATOM 694 O O . LYS A 1 91 ? -9.625 5.603 10.081 1.00 97.69 91 LYS A O 1
ATOM 699 N N . ALA A 1 92 ? -11.696 5.299 10.922 1.00 96.88 92 ALA A N 1
ATOM 700 C CA . ALA A 1 92 ? -12.394 6.010 9.858 1.00 96.88 92 ALA A CA 1
ATOM 701 C C . ALA A 1 92 ? -12.109 7.521 9.899 1.00 96.88 92 ALA A C 1
ATOM 703 O O . ALA A 1 92 ? -12.101 8.128 10.969 1.00 96.88 92 ALA A O 1
ATOM 704 N N . HIS A 1 93 ? -11.927 8.115 8.721 1.00 93.19 93 HIS A N 1
ATOM 705 C CA . HIS A 1 93 ? -11.732 9.557 8.525 1.00 93.19 93 HIS A CA 1
ATOM 706 C C . HIS A 1 93 ? -12.837 10.185 7.689 1.00 93.19 93 HIS A C 1
ATOM 708 O O . HIS A 1 93 ? -13.215 11.326 7.929 1.00 93.19 93 HIS A O 1
ATOM 714 N N . ASP A 1 94 ? -13.326 9.452 6.690 1.00 94.56 94 ASP A N 1
ATOM 715 C CA . ASP A 1 94 ? -14.291 9.953 5.716 1.00 94.56 94 ASP A CA 1
ATOM 716 C C . ASP A 1 94 ? -15.049 8.787 5.060 1.00 94.56 94 ASP A C 1
ATOM 718 O O . ASP A 1 94 ? -14.765 7.611 5.308 1.00 94.56 94 ASP A O 1
ATOM 722 N N . THR A 1 95 ? -16.003 9.102 4.193 1.00 95.69 95 THR A N 1
ATOM 723 C CA . THR A 1 95 ? -16.642 8.163 3.270 1.00 95.69 95 THR A CA 1
ATOM 724 C C . THR A 1 95 ? -16.485 8.688 1.849 1.00 95.69 95 THR A C 1
ATOM 726 O O . THR A 1 95 ? -16.856 9.817 1.545 1.00 95.69 95 THR A O 1
ATOM 729 N N . ASP A 1 96 ? -15.920 7.879 0.952 1.00 94.12 96 ASP A N 1
ATOM 730 C CA . ASP A 1 96 ? -15.747 8.300 -0.434 1.00 94.12 96 ASP A CA 1
ATOM 731 C C . ASP A 1 96 ? -17.067 8.277 -1.221 1.00 94.12 96 ASP A C 1
ATOM 733 O O . ASP A 1 96 ? -18.075 7.716 -0.796 1.00 94.12 96 ASP A O 1
ATOM 737 N N . ARG A 1 97 ? -17.062 8.872 -2.419 1.00 93.38 97 ARG A N 1
ATOM 738 C CA . ARG A 1 97 ? -18.259 8.981 -3.274 1.00 93.38 97 ARG A CA 1
ATOM 739 C C . ARG A 1 97 ? -18.901 7.647 -3.680 1.00 93.38 97 ARG A C 1
ATOM 741 O O . ARG A 1 97 ? -19.976 7.659 -4.267 1.00 93.38 9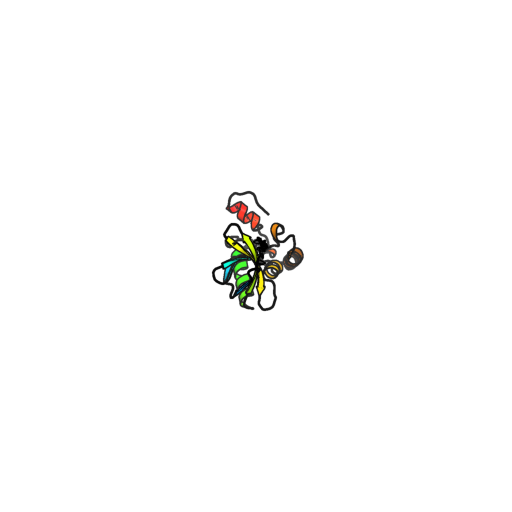7 ARG A O 1
ATOM 748 N N . TYR A 1 98 ? -18.217 6.523 -3.467 1.00 92.62 98 TYR A N 1
ATOM 749 C CA . TYR A 1 98 ? -18.722 5.182 -3.757 1.00 92.62 98 TYR A CA 1
ATOM 750 C C . TYR A 1 98 ? -19.249 4.479 -2.498 1.00 92.62 98 TYR A C 1
ATOM 752 O O . TYR A 1 98 ? -19.546 3.288 -2.548 1.00 92.62 98 TYR A O 1
ATOM 760 N N . GLY A 1 99 ? -19.340 5.190 -1.371 1.00 94.44 99 GLY A N 1
ATOM 761 C CA . GLY A 1 99 ? -19.808 4.651 -0.097 1.00 94.44 99 GLY A CA 1
ATOM 762 C C . GLY A 1 99 ? -18.765 3.814 0.646 1.00 94.44 99 GLY A C 1
ATOM 763 O O . GLY A 1 99 ? -19.120 3.129 1.603 1.00 94.44 99 GLY A O 1
ATOM 764 N N . ARG A 1 100 ? -17.487 3.832 0.233 1.00 97.62 100 ARG A N 1
ATOM 765 C CA . ARG A 1 100 ? -16.417 3.149 0.978 1.00 97.62 100 ARG A CA 1
ATOM 766 C C . ARG A 1 100 ? -15.941 4.028 2.120 1.00 97.62 100 ARG A C 1
ATOM 768 O O . ARG A 1 100 ? -15.735 5.226 1.937 1.00 97.62 100 ARG A O 1
ATOM 775 N N . VAL A 1 101 ? -15.674 3.415 3.264 1.00 98.00 101 VAL A N 1
ATOM 776 C CA . VAL A 1 101 ? -15.007 4.096 4.377 1.00 98.00 101 VAL A CA 1
ATOM 777 C C . VAL A 1 101 ? -13.573 4.416 3.965 1.00 98.00 101 VAL A C 1
ATOM 779 O O . VAL A 1 101 ? -12.895 3.568 3.398 1.00 98.00 101 VAL A O 1
ATOM 782 N N . VAL A 1 102 ? -13.094 5.620 4.250 1.00 97.94 102 VAL A N 1
ATOM 783 C CA . VAL A 1 102 ? -11.691 6.007 4.073 1.00 97.94 102 VAL A CA 1
ATOM 784 C C . VAL A 1 102 ? -11.024 5.959 5.437 1.00 97.94 102 VAL A C 1
ATOM 786 O O . VAL A 1 102 ? -11.476 6.647 6.351 1.00 97.94 102 VAL A O 1
ATOM 789 N N . ALA A 1 103 ? -9.988 5.136 5.601 1.00 98.19 103 ALA A N 1
ATOM 790 C CA . ALA A 1 103 ? -9.411 4.883 6.921 1.00 98.19 103 ALA A CA 1
ATOM 791 C C . ALA A 1 103 ? -7.895 4.668 6.905 1.00 98.19 103 ALA A C 1
ATOM 793 O O . ALA A 1 103 ? -7.326 4.179 5.925 1.00 98.19 103 ALA A O 1
ATOM 794 N N . ASP A 1 104 ? -7.265 4.981 8.035 1.00 98.31 104 ASP A N 1
ATOM 795 C CA . ASP A 1 104 ? -5.944 4.447 8.368 1.00 98.31 104 ASP A CA 1
ATOM 796 C C . ASP A 1 104 ? -6.127 3.134 9.124 1.00 98.31 104 ASP A C 1
ATOM 798 O O . ASP A 1 104 ? -6.904 3.070 10.081 1.00 98.31 104 ASP A O 1
ATOM 802 N N . CYS A 1 105 ? -5.409 2.097 8.705 1.00 98.62 105 CYS A N 1
ATOM 803 C CA . CYS A 1 105 ? -5.523 0.766 9.285 1.00 98.62 105 CYS A CA 1
ATOM 804 C C . CYS A 1 105 ? -4.205 0.296 9.901 1.00 98.62 105 CYS A C 1
ATOM 806 O O . CYS A 1 105 ? -3.115 0.585 9.399 1.00 98.62 105 CYS A O 1
ATOM 808 N N . THR A 1 106 ? -4.310 -0.484 10.969 1.00 98.75 106 THR A N 1
ATOM 809 C CA . THR A 1 106 ? -3.202 -1.117 11.683 1.00 98.75 106 THR A CA 1
ATOM 810 C C . THR A 1 106 ? -3.499 -2.594 11.916 1.00 98.75 106 THR A C 1
ATOM 812 O O . THR A 1 106 ? -4.645 -3.002 12.121 1.00 98.75 106 THR A O 1
ATOM 815 N N . ARG A 1 107 ? -2.461 -3.430 11.870 1.00 98.62 107 ARG A N 1
ATOM 816 C CA . ARG A 1 107 ? -2.539 -4.808 12.373 1.00 98.62 107 ARG A CA 1
ATOM 817 C C . ARG A 1 107 ? -2.510 -4.814 13.904 1.00 98.62 107 ARG A C 1
ATOM 819 O O . ARG A 1 107 ? -2.133 -3.822 14.527 1.00 98.62 107 ARG A O 1
ATOM 826 N N . ALA A 1 108 ? -2.835 -5.954 14.508 1.00 98.38 108 ALA A N 1
ATOM 827 C CA . ALA A 1 108 ? -2.787 -6.134 15.960 1.00 98.38 108 ALA A CA 1
ATOM 828 C C . ALA A 1 108 ? -1.382 -5.968 16.566 1.00 98.38 108 ALA A C 1
ATOM 830 O O . ALA A 1 108 ? -1.263 -5.617 17.733 1.00 98.38 108 ALA A O 1
ATOM 831 N N . ASP A 1 109 ? -0.323 -6.166 15.775 1.00 98.25 109 ASP A N 1
ATOM 832 C CA . ASP A 1 109 ? 1.063 -5.901 16.188 1.00 98.25 109 ASP A CA 1
ATOM 833 C C . ASP A 1 109 ? 1.457 -4.412 16.134 1.00 98.25 109 ASP A C 1
ATOM 835 O O . ASP A 1 109 ? 2.616 -4.068 16.349 1.00 98.25 109 ASP A O 1
ATOM 839 N N . GLY A 1 110 ? 0.508 -3.523 15.827 1.00 98.25 110 GLY A N 1
ATOM 840 C CA . GLY A 1 110 ? 0.723 -2.080 15.742 1.00 98.25 110 GLY A CA 1
ATOM 841 C C . GLY A 1 110 ? 1.270 -1.598 14.397 1.00 98.25 110 GLY A C 1
ATOM 842 O O . GLY A 1 110 ? 1.359 -0.391 14.178 1.00 98.25 110 GLY A O 1
ATOM 843 N N . THR A 1 111 ? 1.593 -2.497 13.461 1.00 98.62 111 THR A N 1
ATOM 844 C CA . THR A 1 111 ? 2.119 -2.099 12.148 1.00 98.62 111 THR A CA 1
ATOM 845 C C . THR A 1 111 ? 1.029 -1.429 11.312 1.00 98.62 111 THR A C 1
ATOM 847 O O . THR A 1 111 ? -0.043 -2.003 11.098 1.00 98.62 111 THR A O 1
ATOM 850 N N . SER A 1 112 ? 1.309 -0.230 10.792 1.00 98.81 112 SER A N 1
ATOM 851 C CA . SER A 1 112 ? 0.420 0.470 9.857 1.00 98.81 112 SER A CA 1
ATOM 852 C C . SER A 1 112 ? 0.360 -0.246 8.508 1.00 98.81 112 SER A C 1
ATOM 854 O O . SER A 1 112 ? 1.388 -0.508 7.887 1.00 98.81 112 SER A O 1
ATOM 856 N N . VAL A 1 113 ? -0.856 -0.515 8.033 1.00 98.88 113 VAL A N 1
ATOM 857 C CA . VAL A 1 113 ? -1.113 -1.126 6.722 1.00 98.88 113 VAL A CA 1
ATOM 858 C C . VAL A 1 113 ? -0.774 -0.143 5.599 1.00 98.88 113 VAL A C 1
ATOM 860 O O . VAL A 1 113 ? -0.086 -0.503 4.648 1.00 98.88 113 VAL A O 1
ATOM 863 N N . ASN A 1 114 ? -1.210 1.113 5.735 1.00 98.75 114 ASN A N 1
ATOM 864 C CA . ASN A 1 114 ? -0.994 2.172 4.749 1.00 98.75 114 ASN A CA 1
ATOM 865 C C . ASN A 1 114 ? 0.507 2.435 4.535 1.00 98.75 114 ASN A C 1
ATOM 867 O O . ASN A 1 114 ? 0.992 2.380 3.406 1.00 98.75 114 ASN A O 1
ATOM 871 N N . SER A 1 115 ? 1.256 2.644 5.624 1.00 98.88 115 SER A N 1
ATOM 872 C CA . SER A 1 115 ? 2.711 2.840 5.565 1.00 98.88 115 SER A CA 1
ATOM 873 C C . SER A 1 115 ? 3.418 1.604 5.008 1.00 98.88 115 SER A C 1
ATOM 875 O O . SER A 1 115 ? 4.267 1.726 4.125 1.00 98.88 115 SER A O 1
ATOM 877 N N . TRP A 1 116 ? 3.022 0.398 5.436 1.00 98.88 116 TRP A N 1
ATOM 878 C CA . TRP A 1 116 ? 3.618 -0.843 4.943 1.00 98.88 116 TRP A CA 1
ATOM 879 C C . TRP A 1 116 ? 3.484 -0.997 3.423 1.00 98.88 116 TRP A C 1
ATOM 881 O O . TRP A 1 116 ? 4.480 -1.314 2.766 1.00 98.88 116 TRP A O 1
ATOM 891 N N . LEU A 1 117 ? 2.300 -0.718 2.864 1.00 98.94 117 LEU A N 1
ATOM 892 C CA . LEU A 1 117 ? 2.059 -0.776 1.419 1.00 98.94 117 LEU A CA 1
ATOM 893 C C . LEU A 1 117 ? 3.022 0.126 0.651 1.00 98.94 117 LEU A C 1
ATOM 895 O O . LEU A 1 117 ? 3.642 -0.316 -0.317 1.00 98.94 117 LEU A O 1
ATOM 899 N N . VAL A 1 118 ? 3.183 1.375 1.094 1.00 98.88 118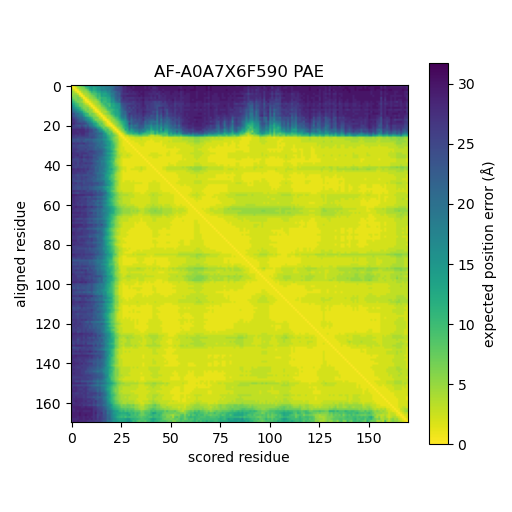 VAL A N 1
ATOM 900 C CA . VAL A 1 118 ? 4.084 2.324 0.430 1.00 98.88 118 VAL A CA 1
ATOM 901 C C . VAL A 1 118 ? 5.539 1.901 0.612 1.00 98.88 118 VAL A C 1
ATOM 903 O O . VAL A 1 118 ? 6.292 1.853 -0.359 1.00 98.88 118 VAL A O 1
ATOM 906 N N . ARG A 1 119 ? 5.928 1.516 1.832 1.00 98.88 119 ARG A N 1
ATOM 907 C CA . ARG A 1 119 ? 7.304 1.148 2.199 1.00 98.88 119 ARG A CA 1
ATOM 908 C C . ARG A 1 119 ? 7.829 -0.066 1.436 1.00 98.88 119 ARG A C 1
ATOM 910 O O . ARG A 1 119 ? 9.034 -0.135 1.180 1.00 98.88 119 ARG A O 1
ATOM 917 N N . HIS A 1 120 ? 6.940 -0.995 1.087 1.00 98.88 120 HIS A N 1
ATOM 918 C CA . HIS A 1 120 ? 7.247 -2.220 0.341 1.00 98.88 120 HIS A CA 1
ATOM 919 C C . HIS A 1 120 ? 6.935 -2.101 -1.158 1.00 98.88 120 HIS A C 1
ATOM 921 O O . HIS A 1 120 ? 7.107 -3.065 -1.901 1.00 98.88 120 HIS A O 1
ATOM 927 N N . GLY A 1 121 ? 6.524 -0.916 -1.624 1.00 98.75 121 GL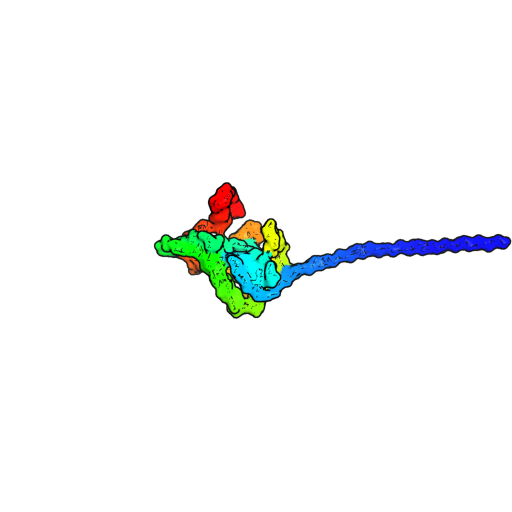Y A N 1
ATOM 928 C CA . GLY A 1 121 ? 6.310 -0.637 -3.041 1.00 98.75 121 GLY A CA 1
ATOM 929 C C . GLY A 1 121 ? 5.051 -1.270 -3.631 1.00 98.75 121 GLY A C 1
ATOM 930 O O . GLY A 1 121 ? 4.995 -1.491 -4.836 1.00 98.75 121 GLY A O 1
ATOM 931 N N . TRP A 1 122 ? 4.045 -1.574 -2.816 1.00 98.81 122 TRP A N 1
ATOM 932 C CA . TRP A 1 122 ? 2.748 -2.083 -3.280 1.00 98.81 122 TRP A CA 1
ATOM 933 C C . TRP A 1 122 ? 1.727 -0.973 -3.535 1.00 98.81 122 TRP A C 1
ATOM 935 O O . TRP A 1 122 ? 0.752 -1.192 -4.248 1.00 98.81 122 TRP A O 1
ATOM 945 N N . ALA A 1 123 ? 1.986 0.226 -3.017 1.00 98.75 123 ALA A N 1
ATOM 946 C CA . ALA A 1 123 ? 1.253 1.445 -3.327 1.00 98.75 123 ALA A CA 1
ATOM 947 C C . ALA A 1 123 ? 2.205 2.646 -3.418 1.00 98.75 123 ALA A C 1
ATOM 949 O O . ALA A 1 123 ? 3.355 2.584 -2.973 1.00 98.75 123 ALA A O 1
ATOM 950 N N . ILE A 1 124 ? 1.719 3.746 -3.989 1.00 98.62 124 ILE A N 1
ATOM 951 C CA . ILE A 1 124 ? 2.402 5.041 -3.955 1.00 98.62 124 ILE A CA 1
ATOM 952 C C . ILE A 1 124 ? 1.833 5.929 -2.847 1.00 98.62 124 ILE A C 1
ATOM 954 O O . ILE A 1 124 ? 0.678 5.785 -2.440 1.00 98.62 124 ILE A O 1
ATOM 958 N N . ASP A 1 125 ? 2.641 6.888 -2.401 1.00 98.38 125 ASP A N 1
ATOM 959 C CA . ASP A 1 125 ? 2.175 7.998 -1.571 1.00 98.38 125 ASP A CA 1
ATOM 960 C C . ASP A 1 125 ? 1.284 8.920 -2.414 1.00 98.38 125 ASP A C 1
ATOM 962 O O . ASP A 1 125 ? 1.773 9.652 -3.286 1.00 98.38 125 ASP A O 1
ATOM 966 N N . TRP A 1 126 ? -0.030 8.888 -2.182 1.00 96.44 126 TRP A N 1
ATOM 967 C CA . TRP A 1 126 ? -0.967 9.697 -2.953 1.00 96.44 126 TRP A CA 1
ATOM 968 C C . TRP A 1 126 ? -1.098 11.088 -2.339 1.00 96.44 126 TRP A C 1
ATOM 970 O O . TRP A 1 126 ? -2.049 11.392 -1.615 1.00 96.44 126 TRP A O 1
ATOM 980 N N . VAL A 1 127 ? -0.136 11.950 -2.679 1.00 94.44 127 VAL A N 1
ATOM 981 C CA . VAL A 1 127 ? 0.065 13.296 -2.105 1.00 94.44 127 VAL A CA 1
ATOM 982 C C . VAL A 1 127 ? -1.217 14.127 -2.023 1.00 94.44 127 VAL A C 1
ATOM 984 O O . VAL A 1 127 ? -1.414 14.851 -1.048 1.00 94.44 127 VAL A O 1
ATOM 987 N N . ARG A 1 128 ? -2.123 13.986 -3.000 1.00 92.12 128 ARG A N 1
ATOM 988 C CA . ARG A 1 128 ? -3.434 14.652 -3.007 1.00 92.12 128 ARG A CA 1
ATOM 989 C C . ARG A 1 128 ? -4.235 14.423 -1.720 1.00 92.12 128 ARG A C 1
ATOM 991 O O . ARG A 1 128 ? -4.916 15.341 -1.271 1.00 92.12 128 ARG A O 1
ATOM 998 N N . TYR A 1 129 ? -4.176 13.218 -1.158 1.00 93.44 129 TYR A N 1
ATOM 999 C CA . TYR A 1 129 ? -4.906 12.840 0.053 1.00 93.44 129 TYR A CA 1
ATOM 1000 C C . TYR A 1 129 ? -3.992 12.714 1.273 1.00 93.44 129 TYR A C 1
ATOM 1002 O O . TYR A 1 129 ? -4.386 13.113 2.364 1.00 93.44 129 TYR A O 1
ATOM 1010 N N . SER A 1 130 ? -2.765 12.214 1.104 1.00 95.81 130 SER A N 1
ATOM 1011 C CA . SER A 1 130 ? -1.830 12.007 2.216 1.00 95.81 130 SER A CA 1
ATOM 1012 C C . SER A 1 130 ? -1.123 13.278 2.680 1.00 95.81 130 SER A C 1
ATOM 1014 O O . SER A 1 130 ? -0.555 13.291 3.769 1.00 95.81 130 SER A O 1
ATOM 1016 N N . LYS A 1 131 ? -1.075 14.323 1.840 1.00 96.06 131 LYS A N 1
ATOM 1017 C CA . LYS A 1 131 ? -0.238 15.518 2.048 1.00 96.06 131 LYS A CA 1
ATOM 1018 C C . LYS A 1 131 ? 1.247 15.179 2.271 1.00 96.06 131 LYS A C 1
ATOM 1020 O O . LYS A 1 131 ? 1.964 15.931 2.925 1.00 96.06 131 LYS A O 1
ATOM 1025 N N . GLY A 1 132 ? 1.715 14.054 1.724 1.00 96.81 132 GLY A N 1
ATOM 1026 C CA . GLY A 1 132 ? 3.103 13.603 1.842 1.00 96.81 132 GLY A CA 1
ATOM 1027 C C . GLY A 1 132 ? 3.406 12.759 3.082 1.00 96.81 132 GLY A C 1
ATOM 1028 O O . GLY A 1 132 ? 4.581 12.536 3.377 1.00 96.81 132 GLY A O 1
ATOM 1029 N N . ALA A 1 133 ? 2.385 12.291 3.810 1.00 97.88 133 ALA A N 1
ATOM 1030 C CA . ALA A 1 133 ? 2.561 11.491 5.023 1.00 97.88 133 ALA A CA 1
ATOM 1031 C C . ALA A 1 133 ? 3.440 10.241 4.813 1.00 97.88 133 ALA A C 1
ATOM 1033 O O . ALA A 1 133 ? 4.173 9.860 5.722 1.00 97.88 133 ALA A O 1
ATOM 1034 N N . PHE A 1 134 ? 3.431 9.646 3.613 1.00 98.56 134 PHE A N 1
ATOM 1035 C CA . PHE A 1 134 ? 4.195 8.433 3.292 1.00 98.56 134 PHE A CA 1
ATOM 1036 C C . PHE A 1 134 ? 5.425 8.702 2.409 1.00 98.56 134 PHE A C 1
ATOM 1038 O O . PHE A 1 134 ? 5.993 7.786 1.810 1.00 98.56 134 PHE A O 1
ATOM 1045 N N . LYS A 1 135 ? 5.882 9.959 2.318 1.00 98.44 135 LYS A N 1
ATOM 1046 C CA . LYS A 1 135 ? 7.015 10.338 1.459 1.00 98.44 135 LYS A CA 1
ATOM 1047 C C . LYS A 1 135 ? 8.294 9.570 1.801 1.00 98.44 135 LYS A C 1
ATOM 1049 O O . LYS A 1 135 ? 9.000 9.136 0.891 1.00 98.44 135 LYS A O 1
ATOM 1054 N N . ALA A 1 136 ? 8.596 9.406 3.090 1.00 98.69 136 ALA A N 1
ATOM 1055 C CA . ALA A 1 136 ? 9.784 8.683 3.547 1.00 98.69 136 ALA A CA 1
ATOM 1056 C C . ALA A 1 136 ? 9.725 7.195 3.167 1.00 98.69 136 ALA A C 1
ATOM 1058 O O . ALA A 1 136 ? 10.694 6.657 2.628 1.00 98.69 136 ALA A O 1
ATOM 1059 N N . ASP A 1 137 ? 8.564 6.564 3.351 1.00 98.88 137 ASP A N 1
ATOM 1060 C CA . ASP A 1 137 ? 8.323 5.176 2.955 1.00 98.88 137 ASP A CA 1
ATOM 1061 C C . ASP A 1 137 ? 8.519 4.983 1.453 1.00 98.88 137 ASP A C 1
ATOM 1063 O O . ASP A 1 137 ? 9.195 4.047 1.024 1.00 98.88 137 ASP A O 1
ATOM 1067 N N . GLN A 1 138 ? 8.002 5.915 0.651 1.00 98.81 138 GLN A N 1
ATOM 1068 C CA . GLN A 1 138 ? 8.135 5.867 -0.798 1.00 98.81 138 GLN A CA 1
ATOM 1069 C C . GLN A 1 138 ? 9.586 6.048 -1.255 1.00 98.81 138 GLN A C 1
ATOM 1071 O O . GLN A 1 138 ? 10.021 5.373 -2.187 1.00 98.81 138 GLN A O 1
ATOM 1076 N N . ILE A 1 139 ? 10.346 6.948 -0.620 1.00 98.81 139 ILE A N 1
ATOM 1077 C CA . ILE A 1 139 ? 11.786 7.097 -0.888 1.00 98.81 139 ILE A CA 1
ATOM 1078 C C . ILE A 1 139 ? 12.494 5.770 -0.622 1.00 98.81 139 ILE A C 1
ATOM 1080 O O . ILE A 1 139 ? 13.263 5.300 -1.456 1.00 98.81 139 ILE A O 1
ATOM 1084 N N . ALA A 1 140 ? 12.195 5.132 0.504 1.00 98.88 140 ALA A N 1
ATOM 1085 C CA . ALA A 1 140 ? 12.848 3.892 0.874 1.00 98.88 140 ALA A CA 1
ATOM 1086 C C . ALA A 1 140 ? 12.435 2.708 -0.027 1.00 98.88 140 ALA A C 1
ATOM 1088 O O . ALA A 1 140 ? 13.270 1.855 -0.324 1.00 98.88 140 ALA A O 1
ATOM 1089 N N . ALA A 1 141 ? 11.191 2.670 -0.514 1.00 98.88 141 ALA A N 1
ATOM 1090 C CA . ALA A 1 141 ? 10.733 1.683 -1.494 1.00 98.88 141 ALA A CA 1
ATOM 1091 C C . ALA A 1 141 ? 11.424 1.849 -2.856 1.00 98.88 141 ALA A C 1
ATOM 1093 O O . ALA A 1 141 ? 11.849 0.861 -3.456 1.00 98.88 141 ALA A O 1
ATOM 1094 N N . LYS A 1 142 ? 11.594 3.101 -3.308 1.00 98.69 142 LYS A N 1
ATOM 1095 C CA . LYS A 1 142 ? 12.343 3.441 -4.527 1.00 98.69 142 LYS A CA 1
ATOM 1096 C C . LYS A 1 142 ? 13.792 2.978 -4.440 1.00 98.69 142 LYS A C 1
ATOM 1098 O O . LYS A 1 142 ? 14.248 2.271 -5.331 1.00 98.69 142 LYS A O 1
ATOM 1103 N N . SER A 1 143 ? 14.488 3.330 -3.359 1.00 98.62 143 SER A N 1
ATOM 1104 C CA . SER A 1 143 ? 15.895 2.955 -3.162 1.00 98.62 143 SER A CA 1
ATOM 1105 C C . SER A 1 143 ? 16.102 1.442 -3.075 1.00 98.62 143 SER A C 1
ATOM 1107 O O . SER A 1 143 ? 17.150 0.945 -3.467 1.00 98.62 143 SER A O 1
ATOM 1109 N N . ALA A 1 144 ? 15.110 0.707 -2.568 1.00 98.56 144 ALA A N 1
ATOM 1110 C CA . ALA A 1 144 ? 15.157 -0.748 -2.462 1.00 98.56 144 ALA A CA 1
ATOM 1111 C C . ALA A 1 144 ? 14.682 -1.480 -3.728 1.00 98.56 144 ALA A C 1
ATOM 1113 O O . ALA A 1 144 ? 14.659 -2.709 -3.727 1.00 98.56 144 ALA A O 1
ATOM 1114 N N . HIS A 1 145 ? 14.255 -0.762 -4.776 1.00 98.38 145 HIS A N 1
ATOM 1115 C CA . HIS A 1 145 ? 13.604 -1.354 -5.950 1.00 98.38 145 HIS A CA 1
ATOM 1116 C C . HIS A 1 145 ? 12.446 -2.298 -5.569 1.00 98.38 145 HIS A C 1
ATOM 1118 O O . HIS A 1 145 ? 12.263 -3.362 -6.159 1.00 98.38 145 HIS A O 1
ATOM 1124 N N . ALA A 1 146 ? 11.673 -1.928 -4.544 1.00 98.62 146 ALA A N 1
ATOM 1125 C CA . ALA A 1 146 ? 10.640 -2.782 -3.967 1.00 98.62 146 ALA A CA 1
ATOM 1126 C C . ALA A 1 146 ? 9.325 -2.721 -4.760 1.00 98.62 146 ALA A C 1
ATOM 1128 O O . ALA A 1 146 ? 8.937 -1.660 -5.254 1.00 98.62 146 ALA A O 1
ATOM 1129 N N . GLY A 1 147 ? 8.615 -3.850 -4.847 1.00 98.38 147 GLY A N 1
ATOM 1130 C CA . GLY A 1 147 ? 7.293 -3.933 -5.476 1.00 98.38 147 GLY A CA 1
ATOM 1131 C C . GLY A 1 147 ? 7.279 -3.343 -6.889 1.00 98.38 147 GLY A C 1
ATOM 1132 O O . GLY A 1 147 ? 8.039 -3.775 -7.755 1.00 98.38 147 GLY A O 1
ATOM 1133 N N . ILE A 1 148 ? 6.445 -2.330 -7.125 1.00 98.56 148 ILE A N 1
ATOM 1134 C CA . ILE A 1 148 ? 6.336 -1.639 -8.419 1.00 98.56 148 ILE A CA 1
ATOM 1135 C C . ILE A 1 148 ? 7.593 -0.858 -8.816 1.00 98.56 148 ILE A C 1
ATOM 1137 O O . ILE A 1 148 ? 7.814 -0.628 -10.004 1.00 98.56 148 ILE A O 1
ATOM 1141 N N . TRP A 1 149 ? 8.451 -0.502 -7.855 1.00 98.56 149 TRP A N 1
ATOM 1142 C CA . TRP A 1 149 ? 9.698 0.232 -8.094 1.00 98.56 149 TRP A CA 1
ATOM 1143 C C . TRP A 1 149 ? 10.831 -0.644 -8.652 1.00 98.56 149 TRP A C 1
ATOM 1145 O O . TRP A 1 149 ? 11.915 -0.134 -8.936 1.00 98.56 149 TRP A O 1
ATOM 1155 N N . ARG A 1 150 ? 10.596 -1.951 -8.850 1.00 98.19 150 ARG A N 1
ATOM 1156 C CA . ARG A 1 150 ? 11.559 -2.877 -9.480 1.00 98.19 150 ARG A CA 1
ATOM 1157 C C . ARG A 1 150 ? 11.708 -2.715 -10.992 1.00 98.19 150 ARG A C 1
ATOM 1159 O O . ARG A 1 150 ? 12.507 -3.416 -11.602 1.00 98.19 150 ARG A O 1
ATOM 1166 N N . GLY A 1 151 ? 10.908 -1.851 -11.603 1.00 97.50 151 GLY A N 1
ATOM 1167 C CA . GLY A 1 151 ? 10.928 -1.588 -13.035 1.00 97.50 151 GLY A CA 1
ATOM 1168 C C . GLY A 1 151 ? 10.117 -0.342 -13.367 1.00 97.50 151 GLY A C 1
ATOM 1169 O O . GLY A 1 151 ? 10.218 0.665 -12.668 1.00 97.50 151 GLY A O 1
ATOM 1170 N N . THR A 1 152 ? 9.319 -0.397 -14.430 1.00 98.12 152 THR A N 1
ATOM 1171 C CA . THR A 1 152 ? 8.527 0.744 -14.907 1.00 98.12 152 THR A CA 1
ATOM 1172 C C . THR A 1 152 ? 7.029 0.478 -14.794 1.00 98.12 152 THR A C 1
ATOM 1174 O O . THR A 1 152 ? 6.544 -0.651 -14.925 1.00 98.12 152 THR A O 1
ATOM 1177 N N . PHE A 1 153 ? 6.275 1.542 -14.533 1.00 98.12 153 PHE A N 1
ATOM 1178 C CA . PHE A 1 153 ? 4.827 1.491 -14.392 1.00 98.12 153 PHE A CA 1
ATOM 1179 C C . PHE A 1 153 ? 4.198 2.854 -14.701 1.00 98.12 153 PHE A C 1
ATOM 1181 O O . PHE A 1 153 ? 4.835 3.895 -14.555 1.00 98.12 153 PHE A O 1
ATOM 1188 N N . GLU A 1 154 ? 2.934 2.836 -15.118 1.00 97.44 154 GLU A N 1
ATOM 1189 C CA . GLU A 1 154 ? 2.073 4.022 -15.169 1.00 97.44 154 GLU A CA 1
ATOM 1190 C C . GLU A 1 154 ? 1.511 4.295 -13.764 1.00 97.44 154 GLU A C 1
ATOM 1192 O O . GLU A 1 154 ? 1.123 3.354 -13.066 1.00 97.44 154 GLU A O 1
ATOM 1197 N N . LEU A 1 155 ? 1.448 5.559 -13.324 1.00 96.88 155 LEU A N 1
ATOM 1198 C CA . LEU A 1 155 ? 0.858 5.875 -12.015 1.00 96.88 155 LEU A CA 1
ATOM 1199 C C . LEU A 1 155 ? -0.613 5.415 -11.980 1.00 96.88 155 LEU A C 1
ATOM 1201 O O . LEU A 1 155 ? -1.314 5.619 -12.975 1.00 96.88 155 LEU A O 1
ATOM 1205 N N . PRO A 1 156 ? -1.139 4.864 -10.869 1.00 96.62 156 PRO A N 1
ATOM 1206 C CA . PRO A 1 156 ? -2.495 4.303 -10.874 1.00 96.62 156 PRO A CA 1
ATOM 1207 C C . PRO A 1 156 ? -3.568 5.343 -11.238 1.00 96.62 156 PRO A C 1
ATOM 1209 O O . PRO A 1 156 ? -4.484 5.080 -12.021 1.00 96.62 156 PRO A O 1
ATOM 1212 N N . CYS A 1 157 ? -3.403 6.587 -10.781 1.00 94.06 157 CYS A N 1
ATOM 1213 C CA . CYS A 1 157 ? -4.243 7.711 -11.187 1.00 94.06 157 CYS A CA 1
ATOM 1214 C C . CYS A 1 157 ? -4.202 8.042 -12.692 1.00 94.06 157 CYS A C 1
ATOM 1216 O O . CYS A 1 157 ? -5.246 8.405 -13.243 1.00 94.06 157 CYS A O 1
ATOM 1218 N N . GLN A 1 158 ? -3.060 7.868 -13.366 1.00 95.75 158 GLN A N 1
ATOM 1219 C CA . GLN A 1 158 ? -2.956 7.979 -14.828 1.00 95.75 158 GLN A CA 1
ATOM 1220 C C . GLN A 1 158 ? -3.639 6.787 -15.502 1.00 95.75 158 GLN A C 1
ATOM 1222 O O . GLN A 1 158 ? -4.508 6.997 -16.345 1.00 95.75 158 GLN A O 1
ATOM 1227 N N . ALA A 1 159 ? -3.368 5.564 -15.040 1.00 94.94 159 ALA A N 1
ATOM 1228 C CA . ALA A 1 159 ? -3.962 4.347 -15.586 1.00 94.94 159 ALA A CA 1
ATOM 1229 C C . ALA A 1 159 ? -5.504 4.408 -15.557 1.00 94.94 159 ALA A C 1
ATOM 1231 O O . ALA A 1 159 ? -6.179 4.156 -16.563 1.00 94.94 159 ALA A O 1
ATOM 1232 N N . ARG A 1 160 ? -6.092 4.837 -14.429 1.00 94.38 160 ARG A N 1
ATOM 1233 C CA . ARG A 1 160 ? -7.543 5.080 -14.297 1.00 94.38 160 ARG A CA 1
ATOM 1234 C C . ARG A 1 160 ? -8.067 6.118 -15.291 1.00 94.38 160 ARG A C 1
ATOM 1236 O O . ARG A 1 160 ? -9.163 5.958 -15.842 1.00 94.38 160 ARG A O 1
ATOM 1243 N N . ALA A 1 161 ? -7.322 7.198 -15.498 1.00 93.81 161 ALA A N 1
ATOM 1244 C CA . ALA A 1 161 ? -7.704 8.281 -16.397 1.00 93.81 161 ALA A CA 1
ATOM 1245 C C . ALA A 1 161 ? -7.691 7.819 -17.860 1.00 93.81 161 ALA A C 1
ATOM 1247 O O . ALA A 1 161 ? -8.697 7.976 -18.556 1.00 93.81 161 ALA A O 1
ATOM 1248 N N . SER A 1 162 ? -6.617 7.140 -18.269 1.00 91.62 162 SER A N 1
ATOM 1249 C CA . SER A 1 162 ? -6.442 6.521 -19.584 1.00 91.62 162 SER A CA 1
ATOM 1250 C C . SER A 1 162 ? -7.577 5.538 -19.888 1.00 91.62 162 SER A C 1
ATOM 1252 O O . SER A 1 162 ? -8.272 5.669 -20.898 1.00 91.62 162 SER A O 1
ATOM 1254 N N . LYS A 1 163 ? -7.863 4.612 -18.963 1.00 90.94 163 LYS A N 1
ATOM 1255 C CA . LYS A 1 163 ? -8.927 3.607 -19.131 1.00 90.94 163 LYS A CA 1
ATOM 1256 C C . LYS A 1 163 ? -10.327 4.213 -19.222 1.00 90.94 163 LYS A C 1
ATOM 1258 O O . LYS A 1 163 ? -11.187 3.678 -19.917 1.00 90.94 163 LYS A O 1
ATOM 1263 N N . SER A 1 164 ? -10.569 5.322 -18.525 1.00 90.56 164 SER A N 1
ATOM 1264 C CA . SER A 1 164 ? -11.874 5.988 -18.506 1.00 90.56 164 SER A CA 1
ATOM 1265 C C . SER A 1 164 ? -12.000 7.164 -19.477 1.00 90.56 164 SER A C 1
ATOM 1267 O O . SER A 1 164 ? -13.026 7.844 -19.443 1.00 90.56 164 SER A O 1
ATOM 1269 N N . LYS A 1 165 ? -10.989 7.395 -20.331 1.00 91.25 165 LYS A N 1
ATOM 1270 C CA . LYS A 1 165 ? -10.910 8.510 -21.291 1.00 91.25 165 LYS A CA 1
ATOM 1271 C C . LYS A 1 165 ? -11.171 9.876 -20.638 1.00 91.25 165 LYS A C 1
ATOM 1273 O O . LYS A 1 165 ? -11.899 10.709 -21.174 1.00 91.25 165 LYS A O 1
ATOM 1278 N N . ARG A 1 166 ? -10.605 10.097 -19.448 1.00 90.50 166 ARG A N 1
ATOM 1279 C CA . ARG A 1 166 ? -10.757 11.329 -18.653 1.00 90.50 166 ARG A CA 1
ATOM 1280 C C . ARG A 1 166 ? -9.406 11.989 -18.388 1.00 90.50 166 ARG A C 1
ATOM 1282 O O . ARG A 1 166 ? -8.366 11.349 -18.496 1.00 90.50 166 ARG A O 1
ATOM 1289 N N . LYS A 1 167 ? -9.421 13.272 -18.007 1.00 87.12 167 LYS A N 1
ATOM 1290 C CA . LYS A 1 167 ? -8.217 13.979 -17.545 1.00 87.12 167 LYS A CA 1
ATOM 1291 C C . LYS A 1 167 ? -7.681 13.312 -16.275 1.00 87.12 167 LYS A C 1
ATOM 1293 O O . LYS A 1 167 ? -8.461 12.994 -15.374 1.00 87.12 167 LYS A O 1
ATOM 1298 N N . SER A 1 168 ? -6.362 13.122 -16.210 1.00 85.31 168 SER A N 1
ATOM 1299 C CA . SER A 1 168 ? -5.713 12.593 -15.011 1.00 85.31 168 SER A CA 1
ATOM 1300 C C . SER A 1 168 ? -5.918 13.520 -13.817 1.00 85.31 168 SER A C 1
ATOM 1302 O O . SER A 1 168 ? -5.942 14.743 -13.959 1.00 85.31 168 SER A O 1
ATOM 1304 N N . ALA A 1 169 ? -6.098 12.903 -12.654 1.00 82.06 169 ALA A N 1
ATOM 1305 C CA . ALA A 1 169 ? -6.331 13.573 -11.383 1.00 82.06 169 ALA A CA 1
ATOM 1306 C C . ALA A 1 169 ? -5.287 13.173 -10.323 1.00 82.06 169 ALA A C 1
ATOM 1308 O O . ALA A 1 169 ? -5.584 13.233 -9.122 1.00 82.06 169 ALA A O 1
ATOM 1309 N N . CYS A 1 170 ? -4.117 12.721 -10.800 1.00 82.31 170 CYS A N 1
ATOM 1310 C CA . CYS A 1 170 ? -2.860 12.863 -10.075 1.00 82.31 170 CYS A CA 1
ATOM 1311 C C . CYS A 1 170 ? -2.610 14.366 -9.845 1.00 82.31 170 CYS A C 1
ATOM 1313 O O . CYS A 1 170 ? -2.224 14.703 -8.716 1.00 82.31 170 CYS A O 1
#